Protein AF-A0A2D6FK40-F1 (afdb_monomer_lite)

Secondary structure (DSSP, 8-state):
--TTTT-EEEHHHHTTTTS-S-HHHHHHHHHTT-S--EEETTEEEEEHHHHHHHHHH--

Radius of gyration: 11.27 Å; chains: 1; bounding box: 33×22×25 Å

Structure (mmCIF, N/CA/C/O backbone):
data_AF-A0A2D6FK40-F1
#
_entry.id   AF-A0A2D6FK40-F1
#
loop_
_atom_site.group_PDB
_atom_site.id
_atom_site.type_symbol
_atom_site.label_atom_id
_atom_site.label_alt_id
_atom_site.label_comp_id
_atom_site.label_asym_id
_atom_site.label_entity_id
_atom_site.label_seq_id
_atom_site.pdbx_PDB_ins_code
_atom_site.Cartn_x
_atom_site.Cartn_y
_atom_site.Cartn_z
_atom_site.occupancy
_atom_site.B_iso_or_equiv
_atom_site.auth_seq_id
_atom_site.auth_comp_id
_atom_site.auth_asym_id
_atom_site.auth_atom_id
_atom_site.pdbx_PDB_model_num
ATOM 1 N N . MET A 1 1 ? -24.207 0.469 -12.962 1.00 34.88 1 MET A N 1
ATOM 2 C CA . MET A 1 1 ? -23.152 -0.531 -12.692 1.00 34.88 1 MET A CA 1
ATOM 3 C C . MET A 1 1 ? -21.892 0.246 -12.354 1.00 34.88 1 MET A C 1
ATOM 5 O O . MET A 1 1 ? -21.431 1.001 -13.198 1.00 34.88 1 MET A O 1
ATOM 9 N N . ASN A 1 2 ? -21.443 0.193 -11.097 1.00 37.31 2 ASN A N 1
ATOM 10 C CA . ASN A 1 2 ? -20.327 1.005 -10.603 1.00 37.31 2 ASN A CA 1
ATOM 11 C C . ASN A 1 2 ? -19.001 0.443 -11.127 1.00 37.31 2 ASN A C 1
ATOM 13 O O . ASN A 1 2 ? -18.588 -0.635 -10.721 1.00 37.31 2 ASN A O 1
ATOM 17 N N . ASN A 1 3 ? -18.330 1.184 -12.008 1.00 40.28 3 ASN A N 1
ATOM 18 C CA . ASN A 1 3 ? -17.050 0.808 -12.624 1.00 40.28 3 ASN A CA 1
ATOM 19 C C . ASN A 1 3 ? -15.821 1.048 -11.711 1.00 40.28 3 ASN A C 1
ATOM 21 O O . ASN A 1 3 ? -14.701 1.130 -12.205 1.00 40.28 3 ASN A O 1
ATOM 25 N N . LEU A 1 4 ? -16.009 1.181 -10.392 1.00 48.09 4 LEU A N 1
ATOM 26 C CA . LEU A 1 4 ? -14.975 1.639 -9.447 1.00 48.09 4 LEU A CA 1
ATOM 27 C C . LEU A 1 4 ? -14.232 0.500 -8.711 1.00 48.09 4 LEU A C 1
ATOM 29 O O . LEU A 1 4 ? -13.344 0.768 -7.916 1.00 48.09 4 LEU A O 1
ATOM 33 N N . GLU A 1 5 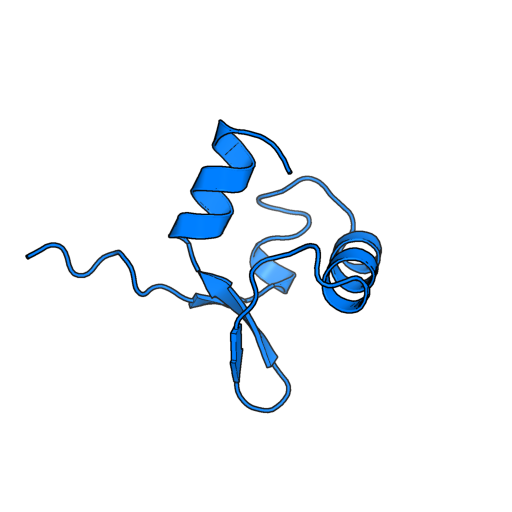? -14.535 -0.779 -8.972 1.00 51.94 5 GLU A N 1
ATOM 34 C CA . GLU A 1 5 ? -13.843 -1.921 -8.327 1.00 51.94 5 GLU A CA 1
ATOM 35 C C . GLU A 1 5 ? -12.495 -2.306 -8.980 1.00 51.94 5 GLU A C 1
ATOM 37 O O . GLU A 1 5 ? -11.862 -3.295 -8.594 1.00 51.94 5 GLU A O 1
ATOM 42 N N . HIS A 1 6 ? -12.044 -1.552 -9.986 1.00 58.62 6 HIS A N 1
ATOM 43 C CA . HIS A 1 6 ? -10.947 -1.960 -10.871 1.00 58.62 6 HIS A CA 1
ATOM 44 C C . HIS A 1 6 ? -9.743 -1.015 -10.903 1.00 58.62 6 HIS A C 1
ATOM 46 O O . HIS A 1 6 ? -8.878 -1.184 -11.764 1.00 58.62 6 HIS A O 1
ATOM 52 N N . GLU A 1 7 ? -9.626 -0.066 -9.974 1.00 85.00 7 GLU A N 1
ATOM 53 C CA . GLU A 1 7 ? -8.404 0.732 -9.887 1.00 85.00 7 GLU A CA 1
ATOM 54 C C . GLU A 1 7 ? -7.300 -0.065 -9.168 1.00 85.00 7 GLU A C 1
ATOM 56 O O . GLU A 1 7 ? -7.395 -0.423 -7.988 1.00 85.00 7 GLU A O 1
ATOM 61 N N . LEU A 1 8 ? -6.267 -0.434 -9.932 1.00 92.25 8 LEU A N 1
ATOM 62 C CA . LEU A 1 8 ? -5.053 -1.065 -9.424 1.00 92.25 8 LEU A CA 1
ATOM 63 C C . LEU A 1 8 ? -4.073 0.025 -9.009 1.00 92.25 8 LEU A C 1
ATOM 65 O O . LEU A 1 8 ? -3.495 0.703 -9.856 1.00 92.25 8 LEU A O 1
ATOM 69 N N . ILE A 1 9 ? -3.839 0.138 -7.710 1.00 92.94 9 ILE A N 1
ATOM 70 C CA . ILE A 1 9 ? -2.911 1.111 -7.147 1.00 92.94 9 ILE A CA 1
ATOM 71 C C . ILE A 1 9 ? -1.526 0.459 -7.053 1.00 92.94 9 ILE A C 1
ATOM 73 O O . ILE A 1 9 ? -1.409 -0.637 -6.483 1.00 92.94 9 ILE A O 1
ATOM 77 N N . PRO A 1 10 ? -0.463 1.069 -7.609 1.00 92.88 10 PRO A N 1
ATOM 78 C CA . PRO A 1 10 ? 0.898 0.588 -7.416 1.00 92.88 10 PRO A CA 1
ATOM 79 C C . PRO A 1 10 ? 1.230 0.461 -5.928 1.00 92.88 10 PRO A C 1
ATOM 81 O O . PRO A 1 10 ? 0.953 1.353 -5.134 1.00 92.88 10 PRO A O 1
ATOM 84 N N . LEU A 1 11 ? 1.876 -0.639 -5.531 1.00 92.69 11 LEU A N 1
ATOM 85 C CA . LEU A 1 11 ? 2.189 -0.899 -4.119 1.00 92.69 11 LEU A CA 1
ATOM 86 C C . LEU A 1 11 ? 3.008 0.232 -3.464 1.00 92.69 11 LEU A C 1
ATOM 88 O O . LEU A 1 11 ? 2.872 0.479 -2.269 1.00 92.69 11 LEU A O 1
ATOM 92 N N . ALA A 1 12 ? 3.865 0.890 -4.250 1.00 91.88 12 ALA A N 1
ATOM 93 C CA . ALA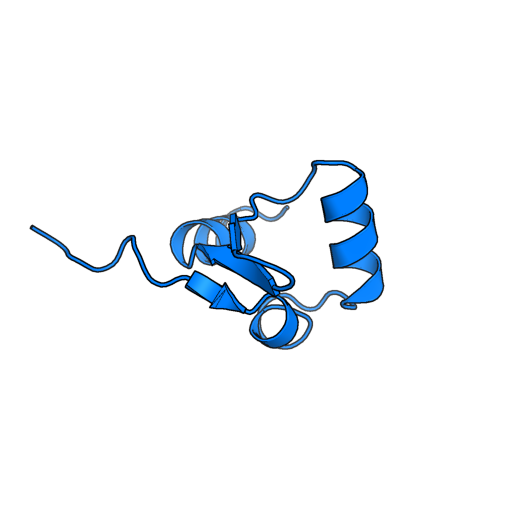 A 1 12 ? 4.696 2.004 -3.801 1.00 91.88 12 ALA A CA 1
ATOM 94 C C . ALA A 1 12 ? 3.885 3.265 -3.460 1.00 91.88 12 ALA A C 1
ATOM 96 O O . ALA A 1 12 ? 4.320 4.030 -2.610 1.00 91.88 12 ALA A O 1
ATOM 97 N N . ASP A 1 13 ? 2.713 3.439 -4.071 1.00 93.25 13 ASP A N 1
ATOM 98 C CA . ASP A 1 13 ? 1.829 4.577 -3.804 1.00 93.25 13 ASP A CA 1
ATOM 99 C C . ASP A 1 13 ? 0.928 4.295 -2.590 1.00 93.25 13 ASP A C 1
ATOM 101 O O . ASP A 1 13 ? 0.432 5.215 -1.949 1.00 93.25 13 ASP A O 1
ATOM 105 N N . VAL A 1 14 ? 0.741 3.017 -2.230 1.00 93.50 14 VAL A N 1
ATOM 106 C CA . VAL A 1 14 ? -0.019 2.636 -1.031 1.00 93.50 14 VAL A CA 1
ATOM 107 C C . VAL A 1 14 ? 0.825 2.720 0.241 1.00 93.50 14 VAL A C 1
ATOM 109 O O . VAL A 1 14 ? 0.332 3.152 1.280 1.00 93.50 14 VAL A O 1
ATOM 112 N N . PHE A 1 15 ? 2.092 2.307 0.187 1.00 93.50 15 PHE A N 1
ATOM 113 C CA . PHE A 1 15 ? 2.968 2.244 1.358 1.00 93.50 15 PHE A CA 1
ATOM 114 C C . PHE A 1 15 ? 4.194 3.154 1.188 1.00 93.50 15 PHE A C 1
ATOM 116 O O . PHE A 1 15 ? 4.968 2.922 0.256 1.00 93.50 15 PHE A O 1
ATOM 123 N N . PRO A 1 16 ? 4.486 4.081 2.121 1.00 92.62 16 PRO A N 1
ATOM 124 C CA . PRO A 1 16 ? 3.833 4.283 3.420 1.00 92.62 16 PRO A CA 1
ATOM 125 C C . PRO A 1 16 ? 2.694 5.319 3.415 1.00 92.62 16 PRO A C 1
ATOM 127 O O . PRO A 1 16 ? 2.118 5.566 4.469 1.00 92.62 16 PRO A O 1
ATOM 130 N N . GLU A 1 17 ? 2.408 5.952 2.275 1.00 90.50 17 GLU A N 1
ATOM 131 C CA . GLU A 1 17 ? 1.577 7.166 2.219 1.00 90.50 17 GLU A CA 1
ATOM 132 C C . GLU A 1 17 ? 0.117 6.938 2.632 1.00 90.50 17 GLU A C 1
ATOM 134 O O . GLU A 1 17 ? -0.454 7.749 3.357 1.00 90.50 17 GLU A O 1
ATOM 139 N N . ILE A 1 18 ? -0.489 5.828 2.202 1.00 92.25 18 ILE A N 1
ATOM 140 C CA . ILE A 1 18 ? -1.886 5.499 2.521 1.00 92.25 18 ILE A CA 1
ATOM 141 C C . ILE A 1 18 ? -1.947 4.607 3.760 1.00 92.25 18 ILE A C 1
ATOM 143 O O . ILE A 1 18 ? -2.708 4.865 4.689 1.00 92.25 18 ILE A O 1
ATOM 147 N N . ILE A 1 19 ? -1.139 3.547 3.779 1.00 91.69 19 ILE A N 1
ATOM 148 C CA . ILE A 1 19 ? -1.014 2.652 4.927 1.00 91.69 19 ILE A CA 1
ATOM 149 C C . ILE A 1 19 ? 0.362 2.909 5.551 1.00 91.69 19 ILE A C 1
ATOM 151 O O . ILE A 1 19 ? 1.364 2.621 4.888 1.00 91.69 19 ILE A O 1
ATOM 155 N N . PRO A 1 20 ? 0.440 3.387 6.813 1.00 91.06 20 PRO A N 1
ATOM 156 C CA . PRO A 1 20 ? 1.662 3.910 7.435 1.00 91.06 20 PRO A CA 1
ATOM 157 C C . PRO A 1 20 ? 2.625 2.798 7.877 1.00 91.06 20 PRO A C 1
ATOM 159 O O . PRO A 1 20 ? 3.011 2.664 9.038 1.00 91.06 20 PRO A O 1
ATOM 162 N N . ILE A 1 21 ? 3.019 1.960 6.926 1.00 91.62 21 ILE A N 1
ATOM 163 C CA . ILE A 1 21 ? 3.888 0.808 7.098 1.00 91.62 21 ILE A CA 1
ATOM 164 C C . ILE A 1 21 ? 4.982 0.900 6.047 1.00 91.62 21 ILE A C 1
ATOM 166 O O . ILE A 1 21 ? 4.747 1.200 4.880 1.00 91.62 21 ILE A O 1
ATOM 170 N N . LYS A 1 22 ? 6.218 0.611 6.457 1.00 93.12 22 LYS A N 1
ATOM 171 C CA . LYS A 1 22 ? 7.365 0.651 5.547 1.00 93.12 22 LYS A CA 1
ATOM 172 C C . LYS A 1 22 ? 7.162 -0.335 4.397 1.00 93.12 22 LYS A C 1
ATOM 174 O O . LYS A 1 22 ? 6.850 -1.504 4.634 1.00 93.12 22 LYS A O 1
ATOM 179 N N . LEU A 1 23 ? 7.498 0.081 3.176 1.00 91.69 23 LEU A N 1
ATOM 180 C CA . LEU A 1 23 ? 7.412 -0.761 1.977 1.00 91.69 23 LEU A CA 1
ATOM 181 C C . LEU A 1 23 ? 8.142 -2.112 2.131 1.00 91.69 23 LEU A C 1
ATOM 183 O O . LEU A 1 23 ? 7.671 -3.137 1.647 1.00 91.69 23 LEU A O 1
ATOM 187 N N . ASN A 1 24 ? 9.259 -2.154 2.867 1.00 93.25 24 ASN A N 1
ATOM 188 C CA . ASN A 1 24 ? 9.965 -3.405 3.173 1.00 93.25 24 ASN A CA 1
ATOM 189 C C . ASN A 1 24 ? 9.127 -4.386 4.010 1.00 93.25 24 ASN A C 1
ATOM 191 O O . ASN A 1 24 ? 9.200 -5.591 3.786 1.00 93.25 24 ASN A O 1
ATOM 195 N N . THR A 1 25 ? 8.316 -3.888 4.945 1.00 93.50 25 THR A N 1
ATOM 196 C CA . THR A 1 25 ? 7.409 -4.726 5.749 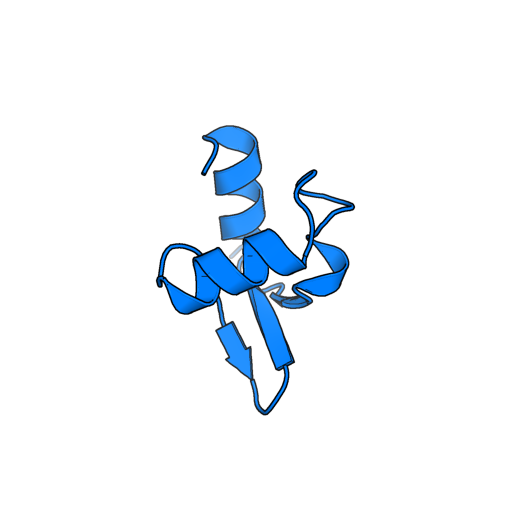1.00 93.50 25 THR A CA 1
ATOM 197 C C . THR A 1 25 ? 6.264 -5.243 4.883 1.00 93.50 25 THR A C 1
ATOM 199 O O . THR A 1 25 ? 5.997 -6.443 4.882 1.00 93.50 25 THR A O 1
ATOM 202 N N . ALA A 1 26 ? 5.678 -4.381 4.043 1.00 91.88 26 ALA A N 1
ATOM 203 C CA . ALA A 1 26 ? 4.673 -4.794 3.064 1.00 91.88 26 ALA A CA 1
ATOM 204 C C . ALA A 1 26 ? 5.211 -5.887 2.117 1.00 91.88 26 ALA A C 1
ATOM 206 O O . ALA A 1 26 ? 4.553 -6.900 1.892 1.00 91.88 26 ALA A O 1
ATOM 207 N N . ARG A 1 27 ? 6.456 -5.762 1.634 1.00 91.75 27 ARG A N 1
ATOM 208 C CA . ARG A 1 27 ? 7.123 -6.805 0.829 1.00 91.75 27 ARG A CA 1
ATOM 209 C C . ARG A 1 27 ? 7.269 -8.132 1.576 1.00 91.75 27 ARG A C 1
ATOM 211 O O . ARG A 1 27 ? 7.036 -9.182 0.980 1.00 91.75 27 ARG A O 1
ATOM 218 N N . GLN A 1 28 ? 7.619 -8.108 2.863 1.00 94.25 28 GLN A N 1
ATOM 219 C CA . GLN A 1 28 ? 7.671 -9.329 3.675 1.00 94.25 28 GLN A CA 1
ATOM 220 C C . GLN A 1 28 ? 6.290 -9.973 3.818 1.00 94.25 28 GLN A C 1
ATOM 222 O O . GLN A 1 28 ? 6.174 -11.193 3.749 1.00 94.25 28 GLN A O 1
ATOM 227 N N . TRP A 1 29 ? 5.235 -9.180 3.989 1.00 91.75 29 TRP A N 1
ATOM 228 C CA . TRP A 1 29 ? 3.867 -9.691 4.074 1.00 91.75 29 TRP A CA 1
ATOM 229 C C . TRP A 1 29 ? 3.371 -10.271 2.757 1.00 91.75 29 TRP A C 1
ATOM 231 O O . TRP A 1 29 ? 2.776 -11.343 2.765 1.00 91.75 29 TRP A O 1
ATOM 241 N N . ILE A 1 30 ? 3.705 -9.640 1.632 1.00 91.19 30 ILE A N 1
ATOM 242 C CA . ILE A 1 30 ? 3.469 -10.189 0.292 1.00 91.19 30 ILE A CA 1
ATOM 243 C C . ILE A 1 30 ? 4.173 -11.532 0.128 1.00 91.19 30 ILE A C 1
ATOM 245 O O . ILE A 1 30 ? 3.560 -12.496 -0.321 1.00 91.19 30 ILE A O 1
ATOM 249 N N . HIS A 1 31 ? 5.449 -11.616 0.511 1.00 90.81 31 HIS A N 1
ATOM 250 C CA . HIS A 1 31 ? 6.204 -12.866 0.436 1.00 90.81 31 HIS A CA 1
ATOM 251 C C . HIS A 1 31 ? 5.585 -13.966 1.312 1.00 90.81 31 HIS A C 1
ATOM 253 O O . HIS A 1 31 ? 5.594 -15.132 0.938 1.00 90.81 31 HIS A O 1
ATOM 259 N N . ARG A 1 32 ? 4.990 -13.586 2.449 1.00 92.25 32 ARG A N 1
ATOM 260 C CA . ARG A 1 32 ? 4.250 -14.479 3.353 1.00 92.25 32 ARG A CA 1
ATOM 261 C C . ARG A 1 32 ? 2.798 -14.743 2.925 1.00 92.25 32 ARG A C 1
ATOM 263 O O . ARG A 1 32 ? 2.091 -15.417 3.665 1.00 92.25 32 ARG A O 1
ATOM 270 N N . GLY A 1 33 ? 2.337 -14.196 1.797 1.00 89.56 33 GLY A N 1
ATOM 271 C CA . GLY A 1 33 ? 0.964 -14.366 1.305 1.00 89.56 33 GLY A CA 1
ATOM 272 C C . GLY A 1 33 ? -0.116 -13.670 2.143 1.00 89.56 33 GLY A C 1
ATOM 273 O O . GLY A 1 33 ? -1.268 -14.080 2.103 1.00 89.56 33 GLY A O 1
ATOM 274 N N . ARG A 1 34 ? 0.246 -12.641 2.921 1.00 87.50 34 ARG A N 1
ATOM 275 C CA . ARG A 1 34 ? -0.656 -11.937 3.854 1.00 87.50 34 ARG A CA 1
ATOM 276 C C . ARG A 1 34 ? -1.295 -10.670 3.291 1.00 87.50 34 ARG A C 1
ATOM 278 O O . ARG A 1 34 ? -2.074 -10.036 3.984 1.00 87.50 34 ARG A O 1
ATOM 285 N N . LEU A 1 35 ? -0.931 -10.271 2.074 1.00 89.75 35 LEU A N 1
ATOM 286 C CA . LEU A 1 35 ? -1.489 -9.093 1.416 1.00 89.75 35 LEU A CA 1
ATOM 287 C C . LEU A 1 35 ? -2.166 -9.490 0.100 1.00 89.75 35 LEU A C 1
ATOM 289 O O . LEU A 1 35 ? -1.545 -10.201 -0.699 1.00 89.75 35 LEU A O 1
ATOM 293 N N . PRO A 1 36 ? -3.395 -9.013 -0.157 1.00 88.69 36 PRO A N 1
ATOM 294 C CA . PRO A 1 36 ? -4.077 -9.236 -1.422 1.00 88.69 36 PRO A CA 1
ATOM 295 C C . PRO A 1 36 ? -3.432 -8.377 -2.517 1.00 88.69 36 PRO A C 1
ATOM 297 O O . PRO A 1 36 ? -3.639 -7.168 -2.586 1.00 88.69 36 PRO A O 1
ATOM 300 N N . ILE A 1 37 ? -2.634 -9.001 -3.387 1.00 93.25 37 ILE A N 1
ATOM 301 C CA . ILE A 1 37 ? -1.918 -8.306 -4.464 1.00 93.25 37 ILE A CA 1
ATOM 302 C C . ILE A 1 37 ? -2.257 -8.835 -5.852 1.00 93.25 37 ILE A C 1
ATOM 304 O O . ILE A 1 37 ? -2.563 -10.010 -6.046 1.00 93.25 37 ILE A O 1
ATOM 308 N N . VAL A 1 38 ? -2.090 -7.960 -6.839 1.00 92.62 38 VAL A N 1
ATOM 309 C CA . VAL A 1 38 ? -2.109 -8.298 -8.261 1.00 92.62 38 VAL A CA 1
ATOM 310 C C . VAL A 1 38 ? -0.711 -8.063 -8.827 1.00 92.62 38 VAL A C 1
ATOM 312 O O . VAL A 1 38 ? -0.134 -6.987 -8.666 1.00 92.62 38 VAL A O 1
ATOM 315 N N . LYS A 1 39 ? -0.143 -9.082 -9.480 1.00 91.81 39 LYS A N 1
ATOM 316 C CA . LYS A 1 39 ? 1.132 -8.971 -10.199 1.00 91.81 39 LYS A CA 1
ATOM 317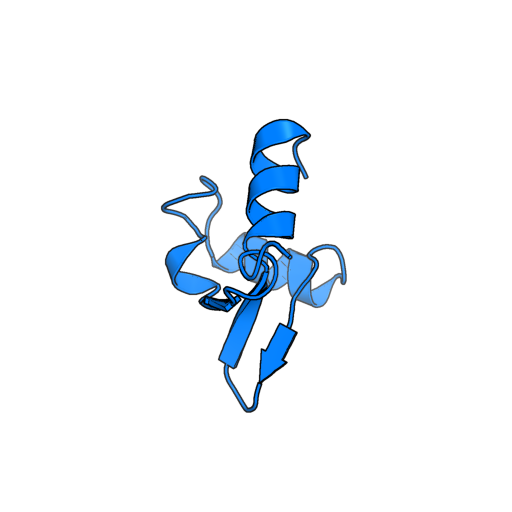 C C . LYS A 1 39 ? 0.853 -8.841 -11.689 1.00 91.81 39 LYS A C 1
ATOM 319 O O . LYS A 1 39 ? 0.208 -9.712 -12.262 1.00 91.81 39 LYS A O 1
ATOM 324 N N . LEU A 1 40 ? 1.363 -7.780 -12.305 1.00 89.56 40 LEU A N 1
ATOM 325 C CA . LEU A 1 40 ? 1.302 -7.577 -13.753 1.00 89.56 40 LEU A CA 1
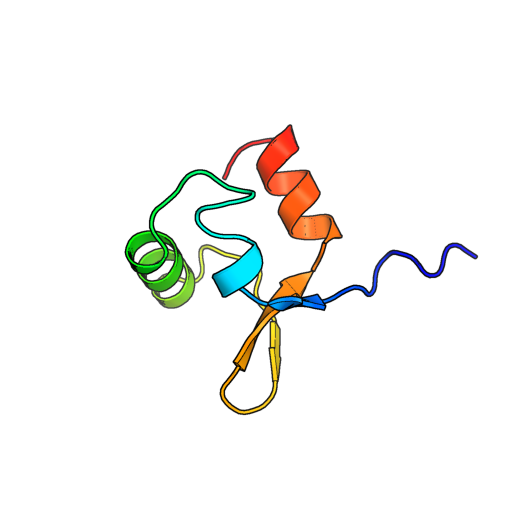ATOM 326 C C . LEU A 1 40 ? 2.719 -7.315 -14.259 1.00 89.56 40 LEU A C 1
ATOM 328 O O . LEU A 1 40 ? 3.327 -6.284 -13.956 1.00 89.56 40 LEU A O 1
ATOM 332 N N . GLY A 1 41 ? 3.270 -8.296 -14.978 1.00 89.00 41 GLY A N 1
ATOM 333 C CA . GLY A 1 41 ? 4.689 -8.315 -15.331 1.00 89.00 41 GLY A CA 1
ATOM 334 C C . GLY A 1 41 ? 5.574 -8.252 -14.080 1.00 89.00 41 GLY A C 1
ATOM 335 O O . GLY A 1 41 ? 5.396 -9.028 -13.144 1.00 89.00 41 GLY A O 1
ATOM 336 N N . GLY A 1 42 ? 6.515 -7.304 -14.052 1.00 87.25 42 GLY A N 1
ATOM 337 C CA . GLY A 1 42 ? 7.420 -7.069 -12.917 1.00 87.25 42 GLY A CA 1
ATOM 338 C C . GLY A 1 42 ? 6.889 -6.115 -11.839 1.00 87.25 42 GLY A C 1
ATOM 339 O O . GLY A 1 42 ? 7.638 -5.755 -10.933 1.00 87.25 42 GLY A O 1
ATOM 340 N N . LYS A 1 43 ? 5.633 -5.660 -11.936 1.00 89.88 43 LYS A N 1
ATOM 341 C CA . LYS A 1 43 ? 5.042 -4.673 -11.020 1.00 89.88 43 LYS A CA 1
ATOM 342 C C . LYS A 1 43 ? 4.008 -5.319 -10.095 1.00 89.88 43 LYS A C 1
ATOM 344 O O . LYS A 1 43 ? 3.345 -6.291 -10.461 1.00 89.88 43 LYS A O 1
ATOM 349 N N . VAL A 1 44 ? 3.879 -4.761 -8.892 1.00 92.81 44 VAL A N 1
ATOM 350 C CA . VAL A 1 44 ? 2.957 -5.224 -7.847 1.00 92.81 44 VAL A CA 1
ATOM 351 C C . VAL A 1 44 ? 1.961 -4.118 -7.531 1.00 92.81 44 VAL A C 1
ATOM 353 O O . VAL A 1 44 ? 2.355 -2.971 -7.319 1.00 92.81 44 VAL A O 1
ATOM 356 N N . PHE A 1 45 ? 0.688 -4.490 -7.478 1.00 94.50 45 PHE A N 1
ATOM 357 C CA . PHE A 1 45 ? -0.438 -3.596 -7.253 1.00 94.50 45 PHE A CA 1
ATOM 358 C C . PHE A 1 45 ? -1.346 -4.147 -6.157 1.00 94.50 45 PHE A C 1
ATOM 360 O O . PHE A 1 45 ? -1.341 -5.351 -5.886 1.00 94.50 45 PHE A O 1
ATOM 367 N N . MET A 1 46 ? -2.171 -3.279 -5.584 1.00 93.12 46 MET A N 1
ATOM 368 C CA . MET A 1 46 ? -3.338 -3.662 -4.794 1.00 93.12 46 MET A CA 1
ATOM 369 C C . MET A 1 46 ? -4.591 -3.076 -5.424 1.00 93.12 46 MET A C 1
ATOM 371 O O . MET A 1 46 ? -4.556 -1.998 -6.011 1.00 93.12 46 MET A O 1
ATOM 375 N N . LYS A 1 47 ? -5.706 -3.794 -5.304 1.00 92.56 47 LYS A N 1
ATOM 376 C CA . LYS A 1 47 ? -7.005 -3.217 -5.645 1.00 92.56 47 LYS A CA 1
ATOM 377 C C . LYS A 1 47 ? -7.336 -2.144 -4.620 1.00 92.56 47 LYS A C 1
ATOM 379 O O . LYS A 1 47 ? -7.189 -2.395 -3.424 1.00 92.56 47 LYS A O 1
ATOM 384 N N . GLU A 1 48 ? -7.844 -1.006 -5.069 1.00 91.94 48 GLU A N 1
ATOM 385 C CA . GLU A 1 48 ? -8.322 0.048 -4.171 1.00 91.94 48 GLU A CA 1
ATOM 386 C C . GLU A 1 48 ? -9.314 -0.489 -3.123 1.00 91.94 48 GLU A C 1
ATOM 388 O O . GLU A 1 48 ? -9.225 -0.142 -1.946 1.00 91.94 48 GLU A O 1
AT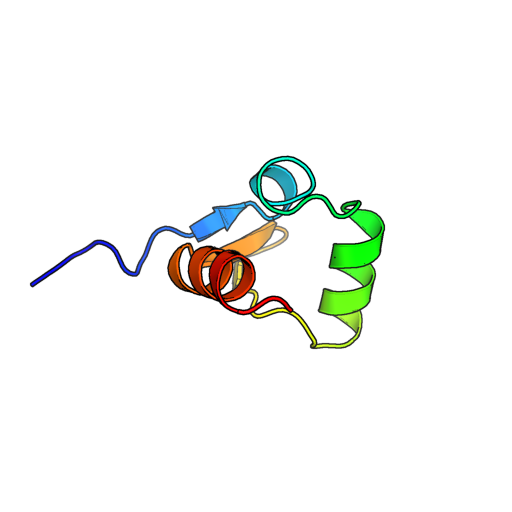OM 393 N N . SER A 1 49 ? -10.205 -1.409 -3.513 1.00 91.50 49 SER A N 1
ATOM 394 C CA . SER A 1 49 ? -11.159 -2.052 -2.600 1.00 91.50 49 SER A CA 1
ATOM 395 C C . SER A 1 49 ? -10.486 -2.754 -1.417 1.00 91.50 49 SER A C 1
ATOM 397 O O . SER A 1 49 ? -11.006 -2.735 -0.308 1.00 91.50 49 SER A O 1
ATOM 399 N N . GLU A 1 50 ? -9.330 -3.377 -1.642 1.00 91.88 50 GLU A N 1
ATOM 400 C CA . GLU A 1 50 ? -8.579 -4.066 -0.593 1.00 91.88 50 GLU A CA 1
ATOM 401 C C . GLU A 1 50 ? -7.817 -3.075 0.285 1.00 91.88 50 GLU A C 1
ATOM 403 O O . GLU A 1 50 ? -7.767 -3.251 1.497 1.00 91.88 50 GLU A O 1
ATOM 408 N N . VAL A 1 51 ? -7.293 -1.993 -0.301 1.00 92.19 51 VAL A N 1
ATOM 409 C CA . VAL A 1 51 ? -6.695 -0.891 0.468 1.00 92.19 51 VAL A CA 1
ATOM 410 C C . VAL A 1 51 ? -7.724 -0.295 1.426 1.00 92.19 51 VAL A C 1
ATOM 412 O O . VAL A 1 51 ? -7.436 -0.150 2.609 1.00 92.19 51 VAL A O 1
ATOM 415 N N . ARG A 1 52 ? -8.946 -0.028 0.946 1.00 92.25 52 ARG A N 1
ATOM 416 C CA . ARG A 1 52 ? -10.056 0.467 1.775 1.00 92.25 52 ARG A CA 1
ATOM 417 C C . ARG A 1 52 ? -10.404 -0.499 2.906 1.00 92.25 52 ARG A C 1
ATOM 419 O O . ARG A 1 52 ? -10.470 -0.075 4.051 1.00 92.25 52 ARG A O 1
ATOM 426 N N . LYS A 1 53 ? -10.527 -1.800 2.617 1.00 92.06 53 LYS A N 1
ATOM 427 C CA . LYS A 1 53 ? -10.757 -2.819 3.658 1.00 92.06 53 LYS A CA 1
ATOM 428 C C . LYS A 1 53 ? -9.678 -2.794 4.738 1.00 92.06 53 LYS A C 1
ATOM 430 O O . LYS A 1 53 ? -10.019 -2.853 5.911 1.00 92.06 53 LYS A O 1
ATOM 435 N N . ILE A 1 54 ? -8.406 -2.679 4.351 1.00 91.44 54 ILE A N 1
ATOM 436 C CA . ILE A 1 54 ? -7.292 -2.616 5.306 1.00 91.44 54 ILE A CA 1
ATOM 437 C C . ILE A 1 54 ? -7.363 -1.349 6.169 1.00 91.44 54 ILE A C 1
ATOM 439 O O . ILE A 1 54 ? -7.079 -1.405 7.362 1.00 91.44 54 ILE A O 1
ATOM 443 N N . LEU A 1 55 ? -7.744 -0.208 5.590 1.00 90.06 55 LEU A N 1
ATOM 444 C CA . LEU A 1 55 ? -7.920 1.036 6.346 1.00 90.06 55 LEU A CA 1
ATOM 445 C C . LEU A 1 55 ? -9.083 0.945 7.343 1.00 90.06 55 LEU A C 1
ATOM 447 O O . LEU A 1 55 ? -8.957 1.432 8.464 1.00 90.06 55 LEU A O 1
ATOM 451 N N . ASP A 1 56 ? -10.181 0.299 6.950 1.00 92.69 56 ASP A N 1
ATOM 452 C CA . ASP A 1 56 ? -11.393 0.198 7.767 1.00 92.69 56 ASP A CA 1
ATOM 453 C C . ASP A 1 56 ? -11.286 -0.871 8.866 1.00 92.69 56 ASP A C 1
ATOM 455 O O . ASP A 1 56 ? -11.801 -0.693 9.969 1.00 92.69 56 ASP A O 1
ATOM 459 N N . GLN A 1 57 ? -10.654 -2.006 8.563 1.00 91.06 57 GLN A N 1
ATOM 460 C CA . GLN A 1 57 ? -10.676 -3.211 9.406 1.00 91.06 57 GLN A CA 1
ATOM 461 C C . GLN A 1 57 ? -9.314 -3.532 10.025 1.00 91.06 57 GLN A C 1
ATOM 463 O O . GLN A 1 57 ? -9.213 -4.417 10.874 1.00 91.06 57 GLN A O 1
ATOM 468 N N . GLY A 1 58 ? -8.268 -2.813 9.621 1.00 82.12 58 GLY A N 1
ATOM 469 C CA . GLY A 1 58 ? -6.902 -3.233 9.868 1.00 82.12 58 GLY A CA 1
ATOM 470 C C . GLY A 1 58 ? -6.482 -4.374 8.941 1.00 82.12 58 GLY A C 1
ATOM 471 O O . GLY A 1 58 ? -7.180 -4.756 8.000 1.00 82.12 58 GLY A O 1
ATOM 472 N N . LEU A 1 59 ? -5.283 -4.879 9.206 1.00 72.12 59 LEU A N 1
ATOM 473 C CA . LEU A 1 59 ? -4.595 -5.894 8.412 1.00 72.12 59 LEU A CA 1
ATOM 474 C C . LEU A 1 59 ? -4.760 -7.301 8.972 1.00 72.12 59 LEU A C 1
ATOM 476 O O . LEU A 1 59 ? -4.663 -7.445 10.211 1.00 72.12 59 LEU A O 1
#

Foldseek 3Di:
DDPQQDDWAFLVCCPPPVPVDHSVVVVVCVVVVNADWDDDPPTITDGPVRSVCCVVPND

Sequence (59 aa):
MNNLEHELIPLADVFPEIIPIKLNTARQWIHRGRLPIVKLGGKVFMKESEVRKILDQGL

pLDDT: mean 86.4, std 14.49, range [34.88, 94.5]